Protein AF-A0A2N9AS58-F1 (afdb_monomer)

Solvent-accessible surface area (backbone atoms only — not comparable to full-atom values): 5793 Å² total; per-residue (Å²): 113,68,69,59,54,52,54,43,69,75,43,76,76,80,68,77,46,74,46,76,51,78,44,89,49,42,74,51,68,78,46,102,54,60,43,63,70,46,76,50,76,46,70,61,85,40,70,85,44,47,74,48,65,87,64,81,81,64,37,79,76,54,80,36,34,33,41,35,75,44,63,64,37,70,57,90,57,59,49,49,37,38,39,34,38,75,51,51,70,83,70,66,60,125

Secondary structure (DSSP, 8-state):
-HHHHHHHHH--SS--EEEEEEE--GGGGGSSS-EEEEEEEEE-SSTTSEEEESSSS-EE-SSSEEEEEEEEE--SS-EEEEEEES-TTTTT--

Nearest PDB structures (foldseek):
  7lpp-assembly4_D  TM=3.857E-01  e=3.283E+00  Cryptococcus neoformans H99
  7lpp-assembly3_C  TM=3.843E-01  e=3.499E+00  Cryptococcus neoformans H99
  7lpo-assembly3_C  TM=4.191E-01  e=4.237E+00  Cryptococcus neoformans H99
  4l6u-assembly2_B  TM=2.995E-01  e=1.628E+00  Archaeoglobus fulgidus DSM 4304
  8v3p-assembly1_A  TM=1.604E-01  e=2.239E+00  Homo sapiens

Sequence (94 aa):
MAGIRRLAAAKPEGYTRAFEVPYIVTTARNWAGRIGRFTLTVDKGRADALVSFCRQGVRKRGLTTFVWEARDYVPDSDLRVLLVSNDPAFLGDR

Structure (mmCIF, N/CA/C/O backbone):
data_AF-A0A2N9AS58-F1
#
_entry.id   AF-A0A2N9AS58-F1
#
loop_
_atom_site.group_PDB
_atom_site.id
_atom_site.type_symbol
_atom_site.label_atom_id
_atom_site.label_alt_id
_atom_site.label_comp_id
_atom_site.label_asym_id
_atom_site.label_entity_id
_atom_site.label_seq_id
_atom_site.pdbx_PDB_ins_code
_atom_site.Cartn_x
_atom_site.Cartn_y
_atom_site.Cartn_z
_atom_site.occupancy
_atom_site.B_iso_or_equiv
_atom_site.auth_seq_id
_atom_site.auth_comp_id
_atom_site.auth_asym_id
_atom_site.auth_atom_id
_atom_site.pdbx_PDB_model_num
ATOM 1 N N . MET A 1 1 ? 7.203 -16.960 -3.575 1.00 61.62 1 MET A N 1
ATOM 2 C CA . MET A 1 1 ? 8.416 -16.281 -4.102 1.00 61.62 1 MET A CA 1
ATOM 3 C C . MET A 1 1 ? 8.535 -16.251 -5.640 1.00 61.62 1 MET A C 1
ATOM 5 O O . MET A 1 1 ? 9.580 -15.847 -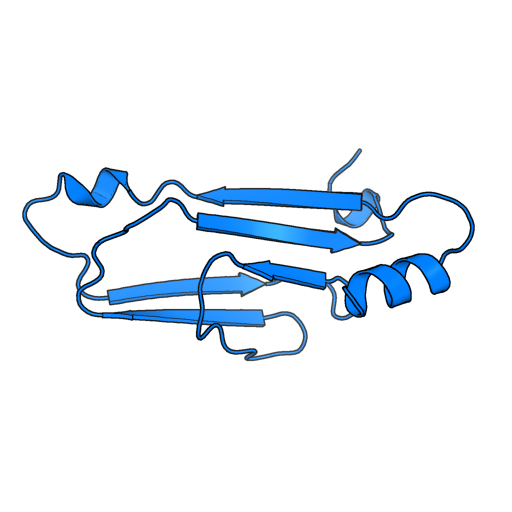6.138 1.00 61.62 1 MET A O 1
ATOM 9 N N . ALA A 1 2 ? 7.511 -16.615 -6.428 1.00 85.19 2 ALA A N 1
ATOM 10 C CA . ALA A 1 2 ? 7.637 -16.673 -7.896 1.00 85.19 2 ALA A CA 1
ATOM 11 C C . ALA A 1 2 ? 8.029 -15.327 -8.546 1.00 85.19 2 ALA A C 1
ATOM 13 O O . ALA A 1 2 ? 8.851 -15.299 -9.457 1.00 85.19 2 ALA A O 1
ATOM 14 N N . GLY A 1 3 ? 7.514 -14.205 -8.026 1.00 89.19 3 GLY A N 1
ATOM 15 C CA . GLY A 1 3 ? 7.847 -12.870 -8.534 1.00 89.19 3 GLY A CA 1
ATOM 16 C C . GLY A 1 3 ? 9.335 -12.522 -8.423 1.00 89.19 3 GLY A C 1
ATOM 17 O O . GLY A 1 3 ? 9.909 -12.039 -9.393 1.00 89.19 3 GLY A O 1
ATOM 18 N N . ILE A 1 4 ? 9.968 -12.807 -7.278 1.00 91.56 4 ILE A N 1
ATOM 19 C CA . ILE A 1 4 ? 11.401 -12.537 -7.066 1.00 91.56 4 ILE A CA 1
ATOM 20 C C . ILE A 1 4 ? 12.251 -13.390 -8.006 1.00 91.56 4 ILE A C 1
ATOM 22 O O . ILE A 1 4 ? 13.158 -12.868 -8.640 1.00 91.56 4 ILE A O 1
ATOM 26 N N . ARG A 1 5 ? 11.909 -14.676 -8.173 1.00 91.38 5 ARG A N 1
ATOM 27 C CA . ARG A 1 5 ? 12.605 -15.555 -9.127 1.00 91.38 5 ARG A CA 1
ATOM 28 C C . ARG A 1 5 ? 12.516 -15.028 -10.561 1.00 91.38 5 ARG A C 1
ATOM 30 O O . ARG A 1 5 ? 13.511 -15.060 -11.270 1.00 91.38 5 ARG A O 1
ATOM 37 N N . ARG A 1 6 ? 11.356 -14.494 -10.968 1.00 93.75 6 ARG A N 1
ATOM 38 C CA . ARG A 1 6 ? 11.182 -13.843 -12.277 1.00 93.75 6 ARG A CA 1
ATOM 39 C C . ARG A 1 6 ? 12.092 -12.622 -12.430 1.00 93.75 6 ARG A C 1
ATOM 41 O O . ARG A 1 6 ? 12.702 -12.468 -13.479 1.00 93.75 6 ARG A O 1
ATOM 48 N N . LEU A 1 7 ? 12.179 -11.763 -11.410 1.00 92.69 7 LEU A N 1
ATOM 49 C CA . LEU A 1 7 ? 13.075 -10.604 -11.451 1.00 92.69 7 LEU A CA 1
ATOM 50 C C . LEU A 1 7 ? 14.542 -11.041 -11.530 1.00 92.69 7 LEU A C 1
ATOM 52 O O . LEU A 1 7 ? 15.256 -10.561 -12.401 1.00 92.69 7 LEU A O 1
ATOM 56 N N . ALA A 1 8 ? 14.970 -11.987 -10.696 1.00 91.06 8 ALA A N 1
ATOM 57 C CA . ALA A 1 8 ? 16.340 -12.497 -10.717 1.00 91.06 8 ALA A CA 1
ATOM 58 C C . ALA A 1 8 ? 16.707 -13.117 -12.079 1.00 91.06 8 ALA A C 1
ATOM 60 O O . ALA A 1 8 ? 17.759 -12.822 -12.629 1.00 91.06 8 ALA A O 1
ATOM 61 N N . ALA A 1 9 ? 15.809 -13.905 -12.681 1.00 91.50 9 ALA A N 1
ATOM 62 C CA . ALA A 1 9 ? 16.037 -14.489 -14.004 1.00 91.50 9 ALA A CA 1
ATOM 63 C C . ALA A 1 9 ? 16.113 -13.438 -15.129 1.00 91.50 9 ALA A C 1
ATOM 65 O O . ALA A 1 9 ? 16.837 -13.633 -16.099 1.00 91.50 9 ALA A O 1
ATOM 66 N N . ALA A 1 10 ? 15.382 -12.324 -15.010 1.00 90.69 10 ALA A N 1
ATOM 67 C CA . ALA A 1 10 ? 15.394 -11.249 -16.004 1.00 90.69 10 ALA A CA 1
ATOM 68 C C . ALA A 1 10 ? 16.680 -10.403 -15.979 1.00 90.69 10 ALA A C 1
ATOM 70 O O . ALA A 1 10 ? 16.953 -9.684 -16.938 1.00 90.69 10 ALA A O 1
ATOM 71 N N . LYS A 1 11 ? 17.455 -10.459 -14.890 1.00 89.19 11 LYS A N 1
ATOM 72 C CA . LYS A 1 11 ? 18.752 -9.788 -14.768 1.00 89.19 11 LYS A CA 1
ATOM 73 C C . LYS A 1 11 ? 19.717 -10.700 -13.991 1.00 89.19 11 LYS A C 1
ATOM 75 O O . LYS A 1 11 ? 19.877 -10.504 -12.788 1.00 89.19 11 LYS A O 1
ATOM 80 N N . PRO A 1 12 ? 20.311 -11.706 -14.666 1.00 85.12 12 PRO A N 1
ATOM 81 C CA . PRO A 1 12 ? 21.175 -12.704 -14.028 1.00 85.12 12 PRO A CA 1
ATOM 82 C C . PRO A 1 12 ? 22.394 -12.077 -13.344 1.00 85.12 12 PRO A C 1
ATOM 84 O O . PRO A 1 12 ? 22.832 -12.546 -12.298 1.00 85.12 12 PRO A O 1
ATOM 87 N N . GLU A 1 13 ? 22.891 -10.982 -13.922 1.00 86.62 13 GLU A N 1
ATOM 88 C CA . GLU A 1 13 ? 24.000 -10.192 -13.399 1.00 86.62 13 GLU A CA 1
ATOM 89 C C . GLU A 1 13 ? 23.483 -9.080 -12.458 1.00 86.62 13 GLU A C 1
ATOM 91 O O . GLU A 1 13 ? 22.679 -8.228 -12.852 1.00 86.62 13 GLU A O 1
ATOM 96 N N . GLY A 1 14 ? 23.989 -9.013 -11.226 1.00 84.81 14 GLY A N 1
ATOM 97 C CA . GLY A 1 14 ? 23.660 -7.957 -10.258 1.00 84.81 14 GLY A CA 1
ATOM 98 C C . GLY A 1 14 ? 22.648 -8.383 -9.191 1.00 84.81 14 GLY A C 1
ATOM 99 O O . GLY A 1 14 ? 22.567 -9.552 -8.829 1.00 84.81 14 GLY A O 1
ATOM 100 N N . TYR A 1 15 ? 21.909 -7.417 -8.632 1.00 85.62 15 TYR A N 1
ATOM 101 C CA . TYR A 1 15 ? 21.044 -7.647 -7.470 1.00 85.62 15 TYR A CA 1
ATOM 102 C C . TYR A 1 15 ? 19.623 -7.13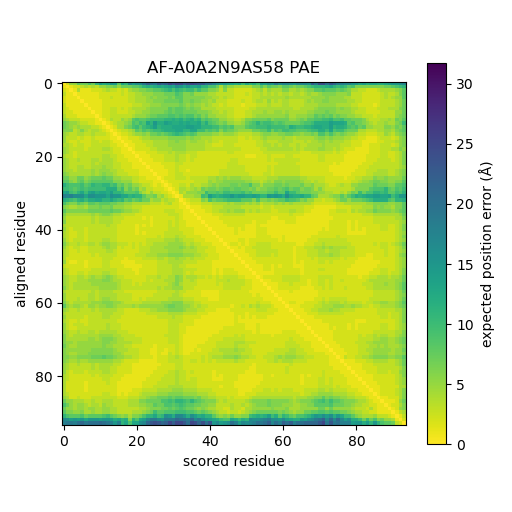3 -7.697 1.00 85.62 15 TYR A C 1
ATOM 104 O O . TYR A 1 15 ? 19.419 -6.024 -8.198 1.00 85.62 15 TYR A O 1
ATOM 11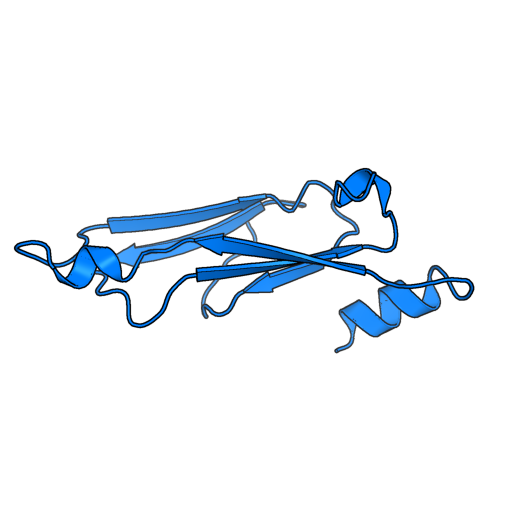2 N N . THR A 1 16 ? 18.641 -7.918 -7.256 1.00 91.38 16 THR A N 1
ATOM 113 C CA . THR A 1 16 ? 17.271 -7.448 -7.034 1.00 91.38 16 THR A CA 1
ATOM 114 C C . THR A 1 16 ? 17.226 -6.684 -5.717 1.00 91.38 16 THR A C 1
ATOM 116 O O . THR A 1 16 ? 17.627 -7.212 -4.681 1.00 91.38 16 THR A O 1
ATOM 119 N N . ARG A 1 17 ? 16.724 -5.451 -5.748 1.00 91.31 17 ARG A N 1
ATOM 120 C CA . ARG A 1 17 ? 16.621 -4.591 -4.567 1.00 91.31 17 ARG A CA 1
ATOM 121 C C . ARG A 1 17 ? 15.180 -4.433 -4.130 1.00 91.31 17 ARG A C 1
ATOM 123 O O . ARG A 1 17 ? 14.258 -4.524 -4.943 1.00 91.31 17 ARG A O 1
ATOM 130 N N . ALA A 1 18 ? 15.008 -4.182 -2.839 1.00 91.50 18 ALA A N 1
ATOM 131 C CA . ALA A 1 18 ? 13.723 -3.889 -2.245 1.00 91.50 18 ALA A CA 1
ATOM 132 C C . ALA A 1 18 ? 13.801 -2.599 -1.425 1.00 91.50 18 ALA A C 1
ATOM 134 O O . ALA A 1 18 ? 14.775 -2.388 -0.708 1.00 91.50 18 ALA A O 1
ATOM 135 N N . PHE A 1 19 ? 12.763 -1.776 -1.525 1.00 91.88 19 PHE A N 1
ATOM 136 C CA . PHE A 1 19 ? 12.590 -0.548 -0.760 1.00 91.88 19 PHE A CA 1
ATOM 137 C C . PHE A 1 19 ? 11.305 -0.649 0.060 1.00 91.88 19 PHE A C 1
ATOM 139 O O . PHE A 1 19 ? 10.253 -1.016 -0.472 1.00 91.88 19 PHE A O 1
ATOM 146 N N . GLU A 1 20 ? 11.390 -0.358 1.356 1.00 93.62 20 GLU A N 1
ATOM 147 C CA . GLU A 1 20 ? 10.240 -0.376 2.257 1.00 93.62 20 GLU A CA 1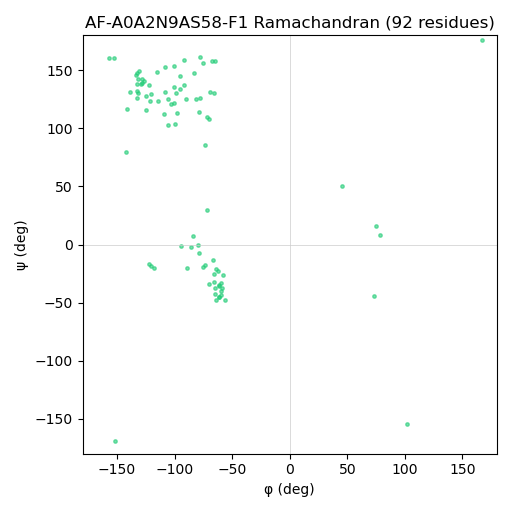
ATOM 148 C C . GLU A 1 20 ? 9.701 1.040 2.462 1.00 93.62 20 GLU A C 1
ATOM 150 O O . GLU A 1 20 ? 10.441 1.957 2.806 1.00 93.62 20 GLU A O 1
ATOM 155 N N . VAL A 1 21 ? 8.388 1.196 2.296 1.00 93.94 21 VAL A N 1
ATOM 156 C CA . VAL A 1 21 ? 7.652 2.414 2.637 1.00 93.94 21 VAL A CA 1
ATOM 157 C C . VAL A 1 21 ? 6.859 2.153 3.924 1.00 93.94 21 VAL A C 1
ATOM 159 O O . VAL A 1 21 ? 5.829 1.463 3.869 1.00 93.94 21 VAL A O 1
ATOM 162 N N . PRO A 1 22 ? 7.320 2.655 5.085 1.00 95.69 22 PRO A N 1
ATOM 163 C CA . PRO A 1 22 ? 6.601 2.524 6.345 1.00 95.69 22 PRO A CA 1
ATOM 164 C C . PRO A 1 22 ? 5.520 3.603 6.490 1.00 95.69 22 PRO A C 1
ATOM 166 O O . PRO A 1 22 ? 5.685 4.741 6.052 1.00 95.69 22 PRO A O 1
ATOM 169 N N . TYR A 1 23 ? 4.419 3.262 7.158 1.00 95.69 23 TYR A N 1
ATOM 170 C CA . TYR A 1 23 ? 3.394 4.220 7.565 1.00 95.69 23 TYR A CA 1
ATOM 171 C C . TYR A 1 23 ? 2.848 3.872 8.951 1.00 95.69 23 TYR A C 1
ATOM 173 O O . TYR A 1 23 ? 2.236 2.816 9.154 1.00 95.69 23 TYR A O 1
ATOM 181 N N . ILE A 1 24 ? 3.063 4.787 9.897 1.00 95.81 24 ILE A N 1
ATOM 182 C CA . ILE A 1 24 ? 2.603 4.654 11.278 1.00 95.81 24 ILE A CA 1
ATOM 183 C C . ILE A 1 24 ? 1.120 5.011 11.335 1.00 95.81 24 ILE A C 1
ATOM 185 O O . ILE A 1 24 ? 0.735 6.156 11.113 1.00 95.81 24 ILE A O 1
ATOM 189 N N . VAL A 1 25 ? 0.284 4.023 11.646 1.00 95.69 25 VAL A N 1
ATOM 190 C CA . VAL A 1 25 ? -1.175 4.189 11.775 1.00 95.69 25 VAL A CA 1
ATOM 191 C C . VAL A 1 25 ? -1.670 3.769 13.158 1.00 95.69 25 VAL A C 1
ATOM 193 O O . VAL A 1 25 ? -2.764 4.138 13.574 1.00 95.69 25 VAL A O 1
ATOM 196 N N . THR A 1 26 ? -0.860 3.023 13.909 1.00 95.81 26 THR A N 1
ATOM 197 C CA . THR A 1 26 ? -1.206 2.531 15.249 1.00 95.81 26 THR A CA 1
ATOM 198 C C . THR A 1 26 ? -1.440 3.640 16.270 1.00 95.81 26 THR A C 1
ATOM 200 O O . THR A 1 26 ? -2.198 3.435 17.215 1.00 95.81 26 THR A O 1
ATOM 203 N N . THR A 1 27 ? -0.896 4.838 16.047 1.00 93.75 27 THR A N 1
ATOM 204 C CA . THR A 1 27 ? -1.160 6.033 16.867 1.00 93.75 27 THR A CA 1
ATOM 205 C C . THR A 1 27 ? -2.643 6.403 16.921 1.00 93.75 27 THR A C 1
ATOM 207 O O . THR A 1 27 ? -3.096 6.953 17.925 1.00 93.75 27 THR A O 1
ATOM 210 N N . ALA A 1 28 ? -3.428 6.029 15.905 1.00 91.00 28 ALA A N 1
ATOM 211 C CA . ALA A 1 28 ? -4.872 6.239 15.884 1.00 91.00 28 ALA A CA 1
ATOM 212 C C . ALA A 1 28 ? -5.637 5.415 16.934 1.00 91.00 28 ALA A C 1
ATOM 214 O O . ALA A 1 28 ? -6.793 5.716 17.216 1.00 91.00 28 ALA A O 1
ATOM 215 N N . ARG A 1 29 ? -5.015 4.407 17.566 1.00 89.06 29 ARG A N 1
ATOM 216 C CA . ARG A 1 29 ? -5.630 3.697 18.704 1.00 89.06 29 ARG A CA 1
ATOM 217 C C . ARG A 1 29 ? -5.861 4.583 19.923 1.00 89.06 29 ARG A C 1
ATOM 219 O O . ARG A 1 29 ? -6.684 4.234 20.758 1.00 89.06 29 ARG A O 1
ATOM 226 N N . ASN A 1 30 ? -5.140 5.697 20.025 1.00 86.31 30 ASN A N 1
ATOM 227 C CA . ASN A 1 30 ? -5.274 6.636 21.136 1.00 86.31 30 ASN A CA 1
ATOM 228 C C . ASN A 1 30 ? -6.395 7.662 20.910 1.00 86.31 30 ASN A C 1
ATOM 230 O O . ASN A 1 30 ? -6.616 8.527 21.753 1.00 86.31 30 ASN A O 1
ATOM 234 N N . TRP A 1 31 ? -7.076 7.622 19.763 1.00 87.25 31 TRP A N 1
ATOM 235 C CA . TRP A 1 31 ? -8.186 8.524 19.471 1.00 87.25 31 TRP A CA 1
ATOM 236 C C . TRP A 1 31 ? -9.461 8.076 20.192 1.00 87.25 31 TRP A C 1
ATOM 238 O O . TRP A 1 31 ? -9.603 6.918 20.578 1.00 87.25 31 TRP A O 1
ATOM 248 N N . ALA A 1 32 ? -10.430 8.986 20.325 1.00 83.31 32 ALA A N 1
ATOM 249 C CA . ALA A 1 32 ? -11.724 8.737 20.970 1.00 83.31 32 ALA A CA 1
ATOM 250 C C . ALA A 1 32 ? -12.673 7.831 20.143 1.00 83.31 32 ALA A C 1
ATOM 252 O O . ALA A 1 32 ? -13.892 7.986 20.197 1.00 83.31 32 ALA A O 1
ATOM 253 N N . GLY A 1 33 ? -12.137 6.912 19.334 1.00 88.00 33 GLY A N 1
ATOM 254 C CA . GLY A 1 33 ? -12.916 6.028 18.475 1.00 88.00 33 GLY A CA 1
ATOM 255 C C . GLY A 1 33 ? -12.093 5.292 17.416 1.00 88.00 33 GLY A C 1
ATOM 256 O O . GLY A 1 33 ? -10.892 5.499 17.256 1.00 88.00 33 GLY A O 1
ATOM 257 N N . ARG A 1 34 ? -12.775 4.411 16.677 1.00 93.50 34 ARG A N 1
ATOM 258 C CA . ARG A 1 34 ? -12.214 3.664 15.538 1.00 93.50 34 ARG A CA 1
ATOM 259 C C . ARG A 1 34 ? -12.084 4.591 14.326 1.00 93.50 34 ARG A C 1
ATOM 261 O O . ARG A 1 34 ? -12.842 5.549 14.188 1.00 93.50 34 ARG A O 1
ATOM 268 N N . ILE A 1 35 ? -11.195 4.267 13.390 1.00 94.00 35 ILE A N 1
ATOM 269 C CA . ILE A 1 35 ? -11.152 4.964 12.100 1.00 94.00 35 ILE A CA 1
ATOM 270 C C . ILE A 1 35 ? -12.374 4.522 11.286 1.00 94.00 35 ILE A C 1
ATOM 272 O O . ILE A 1 35 ? -12.426 3.383 10.832 1.00 94.00 35 ILE A O 1
ATOM 276 N N . GLY A 1 36 ? -13.354 5.403 11.074 1.00 94.25 36 GLY A N 1
ATOM 277 C CA . GLY A 1 36 ? -14.607 5.031 10.398 1.00 94.25 36 GLY A CA 1
ATOM 278 C C . GLY A 1 36 ? -14.396 4.424 9.004 1.00 94.25 36 GLY A C 1
ATOM 279 O O . GLY A 1 36 ? -14.926 3.358 8.695 1.00 94.25 36 GLY A O 1
ATOM 280 N N . ARG A 1 37 ? -13.563 5.054 8.167 1.00 96.38 37 ARG A N 1
ATOM 281 C CA . ARG A 1 37 ? -13.139 4.509 6.870 1.00 96.38 37 ARG A CA 1
ATOM 282 C C . ARG A 1 37 ? -11.661 4.773 6.648 1.00 96.38 37 ARG A C 1
ATOM 284 O O . ARG A 1 37 ? -11.212 5.906 6.779 1.00 96.38 37 ARG A O 1
ATOM 291 N N . PHE A 1 38 ? -10.937 3.734 6.257 1.00 96.44 38 PHE A N 1
ATOM 292 C CA . PHE A 1 38 ? -9.539 3.827 5.869 1.00 96.44 38 PHE A CA 1
ATOM 293 C C . PHE A 1 38 ? -9.358 3.252 4.467 1.00 96.44 38 PHE A C 1
ATOM 295 O O . PHE A 1 38 ? -9.768 2.120 4.206 1.00 96.44 38 PHE A O 1
ATOM 302 N N . THR A 1 39 ? -8.727 4.021 3.583 1.00 97.50 39 THR A N 1
ATOM 303 C CA . THR A 1 39 ? -8.402 3.599 2.218 1.00 97.50 39 THR A CA 1
ATOM 304 C C . THR A 1 39 ? -6.905 3.763 2.001 1.00 97.50 39 THR A C 1
ATOM 306 O O . THR A 1 39 ? -6.388 4.876 2.025 1.00 97.50 39 THR A O 1
ATOM 309 N N . LEU A 1 40 ? -6.213 2.647 1.777 1.00 97.44 40 LEU A N 1
ATOM 310 C CA . LEU A 1 40 ? -4.822 2.616 1.343 1.00 97.44 40 LEU A CA 1
ATOM 311 C C . LEU A 1 40 ? -4.791 2.425 -0.170 1.00 97.44 40 LEU A C 1
ATOM 313 O O . LEU A 1 40 ? -5.125 1.345 -0.661 1.00 97.44 40 LEU A O 1
ATOM 317 N N . THR A 1 41 ? -4.338 3.445 -0.889 1.00 97.81 41 THR A N 1
ATOM 318 C CA . THR A 1 41 ? -4.010 3.345 -2.312 1.00 97.81 41 THR A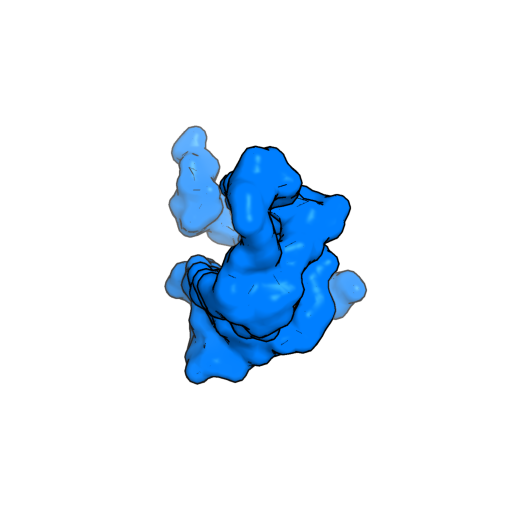 CA 1
ATOM 319 C C . THR A 1 41 ? -2.499 3.339 -2.459 1.00 97.81 41 THR A C 1
ATOM 321 O O . THR A 1 41 ? -1.827 4.246 -1.978 1.00 97.81 41 THR A O 1
ATOM 324 N N . VAL A 1 42 ? -1.966 2.322 -3.127 1.00 97.62 42 VAL A N 1
ATOM 325 C CA . VAL A 1 42 ? -0.539 2.213 -3.428 1.00 97.62 42 VAL A CA 1
ATOM 326 C C . VAL A 1 42 ? -0.351 2.127 -4.926 1.00 97.62 42 VAL A C 1
ATOM 328 O O . VAL A 1 42 ? -0.883 1.226 -5.573 1.00 97.62 42 VAL A O 1
ATOM 331 N N . ASP A 1 43 ? 0.444 3.046 -5.458 1.00 96.38 43 ASP A N 1
ATOM 332 C CA . ASP A 1 43 ? 0.960 2.983 -6.816 1.00 96.38 43 ASP A CA 1
ATOM 333 C C . ASP A 1 43 ? 2.424 2.537 -6.776 1.00 96.38 43 ASP A C 1
ATOM 335 O O . ASP A 1 43 ? 3.261 3.180 -6.147 1.00 96.38 43 ASP A O 1
ATOM 339 N N . LYS A 1 44 ? 2.735 1.415 -7.431 1.00 95.00 44 LYS A N 1
ATOM 340 C CA . LYS A 1 44 ? 4.107 0.890 -7.509 1.00 95.00 44 LYS A CA 1
ATOM 341 C C . LYS A 1 44 ? 4.946 1.516 -8.629 1.00 95.00 44 LYS A C 1
ATOM 343 O O . LYS A 1 44 ? 6.018 0.999 -8.919 1.00 95.00 44 LYS A O 1
ATOM 348 N N . GLY A 1 45 ? 4.450 2.545 -9.317 1.00 94.19 45 GLY A N 1
ATOM 349 C CA . GLY A 1 45 ? 5.153 3.358 -10.315 1.00 94.19 45 GLY A CA 1
ATOM 350 C C . GLY A 1 45 ? 5.403 2.684 -11.668 1.00 94.19 45 GLY A C 1
ATOM 351 O O . GLY A 1 45 ? 5.153 3.282 -12.709 1.00 94.19 45 GLY A O 1
ATOM 352 N N . ARG A 1 46 ? 5.851 1.423 -11.692 1.00 93.62 46 ARG A N 1
ATOM 353 C CA . ARG A 1 46 ? 6.122 0.667 -12.927 1.00 93.62 46 ARG A CA 1
ATOM 354 C C . ARG A 1 46 ? 5.393 -0.660 -12.958 1.00 93.62 46 ARG A C 1
ATOM 356 O O . ARG A 1 46 ? 5.330 -1.356 -11.950 1.00 93.62 46 ARG A O 1
ATOM 363 N N . A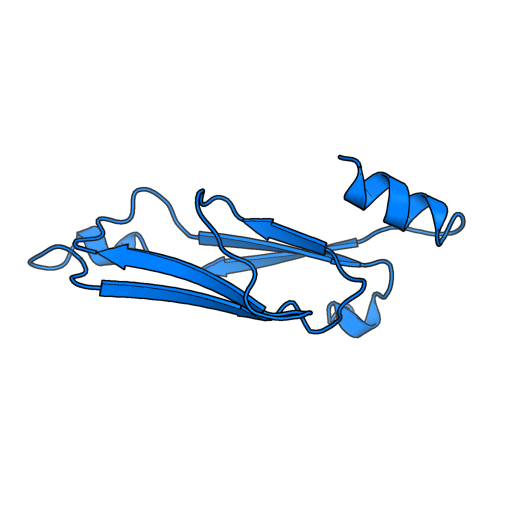LA A 1 47 ? 4.872 -1.066 -14.115 1.00 94.25 47 ALA A N 1
ATOM 364 C CA . ALA A 1 47 ? 4.104 -2.307 -14.262 1.00 94.25 47 ALA A CA 1
ATOM 365 C C . ALA A 1 47 ? 4.939 -3.585 -14.026 1.00 94.25 47 ALA A C 1
ATOM 367 O O . ALA A 1 47 ? 4.386 -4.593 -13.581 1.00 94.25 47 ALA A O 1
ATOM 368 N N . ASP A 1 48 ? 6.253 -3.528 -14.226 1.00 92.94 48 ASP A N 1
ATOM 369 C CA . ASP A 1 48 ? 7.191 -4.649 -14.105 1.00 92.94 48 ASP A CA 1
ATOM 370 C C . ASP A 1 48 ? 7.785 -4.844 -12.699 1.00 92.94 48 ASP A C 1
ATOM 372 O O . ASP A 1 48 ? 8.190 -5.967 -12.379 1.00 92.94 48 ASP A O 1
ATOM 376 N N . ALA A 1 49 ? 7.755 -3.813 -11.846 1.00 95.19 49 ALA A N 1
ATOM 377 C CA . ALA A 1 49 ? 8.127 -3.894 -10.432 1.00 95.19 49 ALA A CA 1
ATOM 378 C C . ALA A 1 49 ? 7.171 -4.801 -9.633 1.00 95.19 49 ALA A C 1
ATOM 380 O O . ALA A 1 49 ? 6.015 -5.012 -10.017 1.00 95.19 49 ALA A O 1
ATOM 381 N N . LEU A 1 50 ? 7.614 -5.325 -8.493 1.00 96.06 50 LEU A N 1
ATOM 382 C CA . LEU A 1 50 ? 6.737 -6.031 -7.555 1.00 96.06 50 LEU A CA 1
ATOM 383 C C . LEU A 1 50 ? 6.357 -5.118 -6.395 1.00 96.06 50 LEU A C 1
ATOM 385 O O . LEU A 1 50 ? 7.105 -4.217 -6.029 1.00 96.06 50 LEU A O 1
ATOM 389 N N . VAL A 1 51 ? 5.201 -5.404 -5.804 1.00 96.69 51 VAL A N 1
ATOM 390 C CA . VAL A 1 51 ? 4.746 -4.792 -4.558 1.00 96.69 51 VAL A CA 1
ATOM 391 C C . VAL A 1 51 ? 4.266 -5.888 -3.610 1.00 96.69 51 VAL A C 1
ATOM 393 O O . VAL A 1 51 ? 3.665 -6.869 -4.056 1.00 96.69 51 VAL A O 1
ATOM 396 N N . SER A 1 52 ? 4.541 -5.736 -2.318 1.00 96.00 52 SER A N 1
ATOM 397 C CA . SER A 1 52 ? 4.058 -6.619 -1.256 1.00 96.00 52 SER A CA 1
ATOM 398 C C . SER A 1 52 ? 3.445 -5.809 -0.119 1.00 96.00 52 SER A C 1
ATOM 400 O O . SER A 1 52 ? 3.866 -4.684 0.150 1.00 96.00 52 SER A O 1
ATOM 402 N N . PHE A 1 53 ? 2.464 -6.404 0.556 1.00 96.38 53 PHE A N 1
ATOM 403 C CA . PHE A 1 53 ? 1.689 -5.784 1.626 1.00 96.38 53 PHE A CA 1
ATOM 404 C C . PHE A 1 53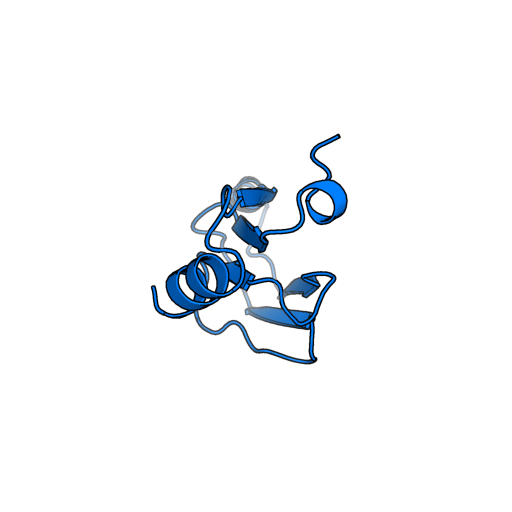 ? 1.587 -6.737 2.818 1.00 96.38 53 PHE A C 1
ATOM 406 O O . PHE A 1 53 ? 1.427 -7.942 2.636 1.00 96.38 53 PHE A O 1
ATOM 413 N N . CYS A 1 54 ? 1.580 -6.198 4.038 1.00 93.50 54 CYS A N 1
ATOM 414 C CA . CYS A 1 54 ? 1.245 -6.973 5.242 1.00 93.50 54 CYS A CA 1
ATOM 415 C C . CYS A 1 54 ? -0.272 -7.177 5.433 1.00 93.50 54 CYS A C 1
ATOM 417 O O . CYS A 1 54 ? -0.685 -7.910 6.328 1.00 93.50 54 CYS A O 1
ATOM 419 N N . ARG A 1 55 ? -1.110 -6.524 4.615 1.00 94.25 55 ARG A N 1
ATOM 420 C CA . ARG A 1 55 ? -2.575 -6.628 4.670 1.00 94.25 55 ARG A CA 1
ATOM 421 C C . ARG A 1 55 ? -3.101 -7.658 3.680 1.00 94.25 55 ARG A C 1
ATOM 423 O O . ARG A 1 55 ? -2.589 -7.792 2.572 1.00 94.25 55 ARG A O 1
ATOM 430 N N . GLN A 1 56 ? -4.169 -8.340 4.078 1.00 94.50 56 GLN A N 1
ATOM 431 C CA . GLN A 1 56 ? -4.933 -9.234 3.210 1.00 94.50 56 GLN A CA 1
ATOM 432 C C . GLN A 1 56 ? -6.086 -8.481 2.536 1.00 94.50 56 GLN A C 1
ATOM 434 O O . GLN A 1 56 ? -6.526 -7.434 3.013 1.00 94.50 56 GLN A O 1
ATOM 439 N N . GLY A 1 57 ? -6.583 -9.011 1.417 1.00 95.81 57 GLY A N 1
ATOM 440 C CA . GLY A 1 57 ? -7.705 -8.411 0.683 1.00 95.81 57 GLY A CA 1
ATOM 441 C C . GLY A 1 57 ? -7.341 -7.160 -0.126 1.00 95.81 57 GLY A C 1
ATOM 442 O O . GLY A 1 57 ? -8.228 -6.415 -0.542 1.00 95.81 57 GLY A O 1
ATOM 443 N N . VAL A 1 58 ? -6.049 -6.912 -0.363 1.00 97.62 58 VAL A N 1
ATOM 444 C CA . VAL A 1 58 ? -5.596 -5.856 -1.275 1.00 97.62 58 VAL A CA 1
ATOM 445 C C . VAL A 1 58 ? -6.030 -6.204 -2.697 1.00 97.62 58 VAL A C 1
ATOM 447 O O . VAL A 1 58 ? -5.789 -7.307 -3.185 1.00 97.62 58 VAL A O 1
ATOM 450 N N . ARG A 1 59 ? -6.659 -5.254 -3.387 1.00 97.94 59 ARG A N 1
ATOM 451 C CA . ARG A 1 59 ? -7.168 -5.437 -4.749 1.00 97.94 59 ARG A CA 1
ATOM 452 C C . ARG A 1 59 ? -6.328 -4.659 -5.744 1.00 97.94 59 ARG A C 1
ATOM 454 O O . ARG A 1 59 ? -6.143 -3.455 -5.587 1.00 97.94 59 ARG A O 1
ATOM 461 N N . LYS A 1 60 ? -5.905 -5.310 -6.825 1.00 97.06 60 LYS A N 1
ATOM 462 C CA . LYS A 1 60 ? -5.327 -4.619 -7.984 1.00 97.06 60 LYS A CA 1
ATOM 463 C C . LYS A 1 60 ? -6.427 -3.820 -8.700 1.00 97.06 60 LYS A C 1
ATOM 465 O O . LYS A 1 60 ? -7.519 -4.340 -8.932 1.00 97.06 60 LYS A O 1
ATOM 470 N N . ARG A 1 61 ? -6.162 -2.547 -9.000 1.00 97.19 61 ARG A N 1
ATOM 471 C CA . ARG A 1 61 ? -7.092 -1.616 -9.673 1.00 97.19 61 ARG A CA 1
ATOM 472 C C . ARG A 1 61 ? -6.574 -1.106 -11.015 1.00 97.19 61 ARG A C 1
ATOM 474 O O . ARG A 1 61 ? -7.376 -0.706 -11.846 1.00 97.19 61 ARG A O 1
ATOM 481 N N . GLY A 1 62 ? -5.268 -1.180 -11.241 1.00 95.75 62 GLY A N 1
ATOM 482 C CA . GLY A 1 62 ? -4.634 -0.844 -12.512 1.00 95.75 62 GLY A CA 1
ATOM 483 C C . GLY A 1 62 ? -3.345 -1.634 -12.708 1.00 95.75 62 GLY A C 1
ATOM 484 O O . GLY A 1 62 ? -3.056 -2.568 -11.958 1.00 95.75 62 GLY A O 1
ATOM 485 N N . LEU A 1 63 ? -2.544 -1.263 -13.708 1.00 96.12 63 LEU A N 1
ATOM 486 C CA . LEU A 1 63 ? -1.242 -1.900 -13.947 1.00 96.12 63 LEU A CA 1
ATOM 487 C C . LEU A 1 63 ? -0.282 -1.716 -12.763 1.00 96.12 63 LEU A C 1
ATOM 489 O O . LEU A 1 63 ? 0.483 -2.631 -12.439 1.00 96.12 63 LEU A O 1
ATOM 493 N N . THR A 1 64 ? -0.369 -0.567 -12.095 1.00 97.31 64 THR A N 1
ATOM 494 C CA . THR A 1 64 ? 0.509 -0.180 -10.988 1.00 97.31 64 THR A CA 1
ATOM 495 C C . THR A 1 64 ? -0.235 0.077 -9.679 1.00 97.31 64 THR A C 1
ATOM 497 O O . THR A 1 64 ? 0.379 0.006 -8.617 1.00 97.31 64 THR A O 1
ATOM 500 N N . THR A 1 65 ? -1.549 0.299 -9.733 1.00 98.31 65 THR A N 1
ATOM 501 C CA . THR A 1 65 ? -2.352 0.720 -8.580 1.00 98.31 65 THR A CA 1
ATOM 502 C C . THR A 1 65 ? -3.022 -0.446 -7.856 1.00 98.31 65 THR A C 1
ATOM 504 O O . THR A 1 65 ? -3.676 -1.302 -8.465 1.00 98.31 65 THR A O 1
ATOM 507 N N . PHE A 1 66 ? -2.924 -0.428 -6.531 1.00 98.38 66 PHE A N 1
ATOM 508 C CA . PHE A 1 66 ? -3.517 -1.373 -5.594 1.00 98.38 66 PHE A CA 1
ATOM 509 C C . PHE A 1 66 ? -4.294 -0.611 -4.530 1.00 98.38 66 PHE A C 1
ATOM 511 O O . PHE A 1 66 ? -3.874 0.459 -4.099 1.00 98.38 66 PHE A O 1
ATOM 518 N N . VAL A 1 67 ? -5.430 -1.160 -4.110 1.00 98.44 67 VAL A N 1
ATOM 519 C CA . VAL A 1 67 ? -6.313 -0.526 -3.134 1.00 98.44 67 VAL A CA 1
ATOM 520 C C . VAL A 1 67 ? -6.710 -1.528 -2.063 1.00 98.44 67 VAL A C 1
ATOM 522 O O . VAL A 1 67 ? -7.162 -2.635 -2.369 1.00 98.44 67 VAL A O 1
ATOM 525 N N . TRP A 1 68 ? -6.587 -1.111 -0.809 1.00 98.19 68 TRP A N 1
ATOM 526 C CA . TRP A 1 68 ? -7.127 -1.792 0.358 1.00 98.19 68 TRP A CA 1
ATOM 527 C C . TRP A 1 68 ? -8.053 -0.847 1.113 1.00 98.19 68 TRP A C 1
ATOM 529 O O . TRP A 1 68 ? -7.749 0.333 1.274 1.00 98.19 68 TRP A O 1
ATOM 539 N N . GLU A 1 69 ? -9.193 -1.361 1.558 1.00 98.06 69 GLU A N 1
ATOM 540 C CA . GLU A 1 69 ? -10.210 -0.572 2.245 1.00 98.06 69 GLU A CA 1
ATOM 541 C C . GLU A 1 69 ? -10.658 -1.302 3.503 1.00 98.06 69 GLU A C 1
ATOM 543 O O . GLU A 1 69 ? -10.892 -2.510 3.476 1.00 98.06 69 GLU A O 1
ATOM 548 N N . ALA A 1 70 ? -10.822 -0.547 4.583 1.00 96.81 70 ALA A N 1
ATOM 549 C CA . ALA A 1 70 ? -11.372 -1.017 5.842 1.00 96.81 70 ALA A CA 1
ATOM 550 C C . ALA A 1 70 ? -12.431 -0.032 6.353 1.00 96.81 70 ALA A C 1
ATOM 552 O O . ALA A 1 70 ? -12.348 1.179 6.125 1.00 9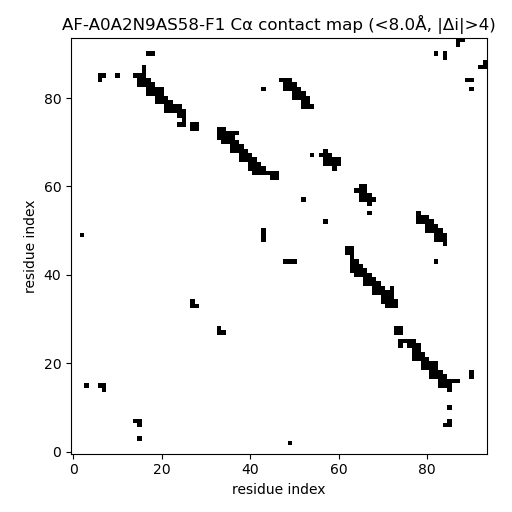6.81 70 ALA A O 1
ATOM 553 N N . ARG A 1 71 ? -13.440 -0.566 7.044 1.00 96.75 71 ARG A N 1
ATOM 554 C CA . ARG A 1 71 ? -14.448 0.203 7.783 1.00 96.75 71 ARG A CA 1
ATOM 555 C C . ARG A 1 71 ? -14.310 -0.103 9.261 1.00 96.75 71 ARG A C 1
ATOM 557 O O . ARG A 1 71 ? -13.893 -1.210 9.599 1.00 96.75 71 ARG A O 1
ATOM 564 N N . ASP A 1 72 ? -14.626 0.877 10.099 1.00 95.50 72 ASP A N 1
ATOM 565 C CA . ASP A 1 72 ? -14.488 0.789 11.552 1.00 95.50 72 ASP A CA 1
ATOM 566 C C . ASP A 1 72 ? -13.127 0.187 11.921 1.00 95.50 72 ASP A C 1
ATOM 568 O O . ASP A 1 72 ? -13.023 -0.807 12.630 1.00 95.50 72 ASP A O 1
ATOM 572 N N . TYR A 1 73 ? -12.057 0.722 11.350 1.00 94.94 73 TYR A N 1
ATOM 573 C CA . TYR A 1 73 ? -10.725 0.151 11.409 1.00 94.94 73 TYR A CA 1
ATOM 574 C C . TYR A 1 73 ? -10.034 0.512 12.728 1.00 94.94 73 TYR A C 1
ATOM 576 O O . TYR A 1 73 ? -9.892 1.683 13.079 1.00 94.94 73 TYR A O 1
ATOM 584 N N . VAL A 1 74 ? -9.582 -0.514 13.451 1.00 95.19 74 VAL A N 1
ATOM 585 C CA . VAL A 1 74 ? -8.666 -0.381 14.589 1.00 95.19 74 VAL A CA 1
ATOM 586 C C . VAL A 1 74 ? -7.321 -0.939 14.141 1.00 95.19 74 VAL A C 1
ATOM 588 O O . VAL A 1 74 ? -7.238 -2.140 13.880 1.00 95.19 74 VAL A O 1
ATOM 591 N N . PRO A 1 75 ? -6.279 -0.104 14.004 1.00 94.69 75 PRO A N 1
ATOM 592 C CA . PRO A 1 75 ? -5.027 -0.556 13.415 1.00 94.69 75 PRO A CA 1
ATOM 593 C C . PRO A 1 75 ? -4.278 -1.527 14.322 1.00 94.69 75 PRO A C 1
ATOM 595 O O . PRO A 1 75 ? -3.712 -1.115 15.325 1.00 94.69 75 PRO A O 1
ATOM 598 N N . ASP A 1 76 ? -4.231 -2.811 13.976 1.00 93.62 76 ASP A N 1
ATOM 599 C CA . ASP A 1 76 ? -3.532 -3.858 14.739 1.00 93.62 76 ASP A CA 1
ATOM 600 C C . ASP A 1 76 ? -1.988 -3.821 14.590 1.00 93.62 76 ASP A C 1
ATOM 602 O O . ASP A 1 76 ? -1.267 -4.313 15.457 1.00 93.62 76 ASP A O 1
ATOM 606 N N . SER A 1 77 ? -1.484 -3.166 13.544 1.00 95.31 77 SER A N 1
ATOM 607 C CA . SER A 1 77 ? -0.067 -2.992 13.223 1.00 95.31 77 SER A CA 1
ATOM 608 C C . SER A 1 77 ? 0.134 -1.764 12.334 1.00 95.31 77 SER A C 1
ATOM 610 O O . SER A 1 77 ? -0.797 -1.333 11.644 1.00 95.31 77 SER A O 1
ATOM 612 N N . ASP A 1 78 ? 1.361 -1.244 12.289 1.00 96.69 78 ASP A N 1
ATOM 613 C CA . ASP A 1 78 ? 1.746 -0.269 11.269 1.00 96.69 78 ASP A CA 1
ATOM 614 C C . ASP A 1 78 ? 1.773 -0.912 9.881 1.00 96.69 78 ASP A C 1
ATOM 616 O O . ASP A 1 78 ? 1.841 -2.141 9.729 1.00 96.69 78 ASP A O 1
ATOM 620 N N . LEU A 1 79 ? 1.658 -0.075 8.854 1.00 96.00 79 LEU A N 1
ATOM 621 C CA . LEU A 1 79 ? 1.653 -0.521 7.470 1.00 96.00 79 LEU A CA 1
ATOM 622 C C . LEU A 1 79 ? 3.078 -0.483 6.930 1.00 96.00 79 LEU A C 1
ATOM 624 O O . LEU A 1 79 ? 3.815 0.477 7.143 1.00 96.00 79 LEU A O 1
ATOM 628 N N . ARG A 1 80 ? 3.443 -1.531 6.197 1.00 96.69 80 ARG A N 1
ATOM 629 C CA . ARG A 1 80 ? 4.697 -1.618 5.454 1.00 96.69 80 ARG A CA 1
ATOM 630 C C . ARG A 1 80 ? 4.391 -2.101 4.052 1.00 96.69 80 ARG A C 1
ATOM 632 O O . ARG A 1 80 ? 3.712 -3.119 3.873 1.00 96.69 80 ARG A O 1
ATOM 639 N N . VAL A 1 81 ? 4.859 -1.341 3.073 1.00 96.69 81 VAL A N 1
ATOM 640 C CA . VAL A 1 81 ? 4.743 -1.671 1.656 1.00 96.69 81 VAL A CA 1
ATOM 641 C C . VAL A 1 81 ? 6.144 -1.912 1.132 1.00 96.69 81 VAL A C 1
ATOM 643 O O . VAL A 1 81 ? 6.996 -1.036 1.234 1.00 96.69 81 VAL A O 1
ATOM 646 N N . LEU A 1 82 ? 6.380 -3.090 0.565 1.00 96.00 82 LEU A N 1
ATOM 647 C CA . LEU A 1 82 ? 7.667 -3.419 -0.035 1.00 96.00 82 LEU A CA 1
ATOM 648 C C . LEU A 1 82 ? 7.570 -3.257 -1.548 1.00 96.00 82 LEU A C 1
ATOM 650 O O . LEU A 1 82 ? 6.749 -3.927 -2.175 1.00 96.00 82 LEU A O 1
ATOM 654 N N . LEU A 1 83 ? 8.411 -2.413 -2.132 1.00 95.31 83 LEU A N 1
ATOM 655 C CA . LEU A 1 83 ? 8.602 -2.294 -3.576 1.00 95.31 83 LEU A CA 1
ATOM 656 C C . LEU A 1 83 ? 9.865 -3.050 -3.969 1.00 95.31 83 LEU A C 1
ATOM 658 O O . LEU A 1 83 ? 10.875 -2.933 -3.288 1.00 95.31 83 LEU A O 1
ATOM 662 N N . VAL A 1 84 ? 9.824 -3.828 -5.049 1.00 95.44 84 VAL A N 1
ATOM 663 C CA . VAL A 1 84 ? 10.977 -4.630 -5.488 1.00 95.44 84 VAL A CA 1
ATOM 664 C C . VAL A 1 84 ? 11.225 -4.443 -6.978 1.00 95.44 84 VAL A C 1
ATOM 666 O O . VAL A 1 84 ? 10.304 -4.585 -7.787 1.00 95.44 84 VAL A O 1
ATOM 669 N N . SER A 1 85 ? 12.474 -4.156 -7.342 1.00 94.69 85 SER A N 1
ATOM 670 C CA . SER A 1 85 ? 12.894 -3.921 -8.724 1.00 94.69 85 SER A CA 1
ATOM 671 C C . SER A 1 85 ? 14.371 -4.269 -8.941 1.00 94.69 85 SER A C 1
ATOM 673 O O . SER A 1 85 ? 15.161 -4.333 -8.001 1.00 94.69 85 SER A O 1
ATOM 675 N N . ASN A 1 86 ? 14.746 -4.470 -10.205 1.00 93.75 86 AS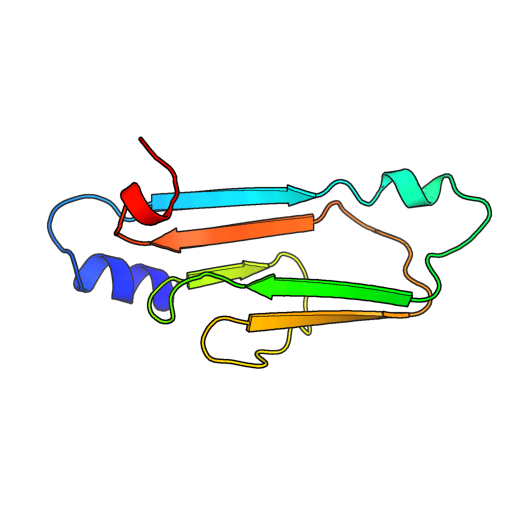N A N 1
ATOM 676 C CA . ASN A 1 86 ? 16.144 -4.557 -10.651 1.00 93.75 86 ASN A CA 1
ATOM 677 C C . ASN A 1 86 ? 16.695 -3.205 -11.149 1.00 93.75 86 ASN A C 1
ATOM 679 O O . ASN A 1 86 ? 17.846 -3.132 -11.591 1.00 93.75 86 ASN A O 1
ATOM 683 N N . ASP A 1 87 ? 15.855 -2.167 -11.135 1.00 90.88 87 ASP A N 1
ATOM 684 C CA . ASP A 1 87 ? 16.193 -0.791 -11.491 1.00 90.88 87 ASP A CA 1
ATOM 685 C C . ASP A 1 87 ? 16.439 0.022 -10.204 1.00 90.88 87 ASP A C 1
ATOM 687 O O . ASP A 1 87 ? 15.472 0.351 -9.510 1.00 90.88 87 ASP A O 1
ATOM 691 N N . PRO A 1 88 ? 17.707 0.309 -9.851 1.00 84.19 88 PRO A N 1
ATOM 692 C CA . PRO A 1 88 ? 18.043 1.046 -8.634 1.00 84.19 88 PRO A CA 1
ATOM 693 C C . PRO A 1 88 ? 17.637 2.523 -8.704 1.00 84.19 88 PRO A C 1
ATOM 695 O O . PRO A 1 88 ? 17.183 3.069 -7.702 1.00 84.19 88 PRO A O 1
ATOM 698 N N . ALA A 1 89 ? 17.705 3.153 -9.883 1.00 86.69 89 ALA A N 1
ATOM 699 C CA . ALA A 1 89 ? 17.323 4.555 -10.043 1.00 86.69 89 ALA A CA 1
ATOM 700 C C . ALA A 1 89 ? 15.823 4.752 -9.783 1.00 86.69 89 ALA A C 1
ATOM 702 O O . ALA A 1 89 ? 15.417 5.728 -9.154 1.00 86.69 89 ALA A O 1
ATOM 703 N N . PHE A 1 90 ? 15.002 3.786 -10.210 1.00 87.62 90 PHE A N 1
ATOM 704 C CA . PHE A 1 90 ? 13.572 3.761 -9.902 1.00 87.62 90 PHE A CA 1
ATOM 705 C C . PHE A 1 90 ? 13.280 3.674 -8.393 1.00 87.62 90 PHE A C 1
ATOM 707 O O . PHE A 1 90 ? 12.310 4.271 -7.933 1.00 87.62 90 PHE A O 1
ATOM 714 N N . LEU A 1 91 ? 14.098 2.953 -7.619 1.00 85.44 91 LEU A N 1
ATOM 715 C CA . LEU A 1 91 ? 13.895 2.803 -6.172 1.00 85.44 91 LEU A CA 1
ATOM 716 C C . LEU A 1 91 ? 14.383 4.010 -5.355 1.00 85.44 91 LEU A C 1
ATOM 718 O O . LEU A 1 91 ? 14.213 4.019 -4.141 1.00 85.44 91 LEU A O 1
ATOM 722 N N . GLY A 1 92 ? 14.937 5.041 -6.001 1.00 75.56 92 GLY A N 1
ATOM 723 C CA . GLY A 1 92 ? 15.455 6.225 -5.313 1.00 75.56 92 GLY A CA 1
ATOM 724 C C . GLY A 1 92 ? 16.831 6.017 -4.678 1.00 75.56 92 GLY A C 1
ATOM 725 O O . GLY A 1 92 ? 17.318 6.916 -3.994 1.00 75.56 92 GLY A O 1
ATOM 726 N N . ASP A 1 93 ? 17.471 4.878 -4.947 1.00 63.84 93 ASP A N 1
ATOM 727 C CA . ASP A 1 93 ? 18.855 4.608 -4.577 1.00 63.84 93 ASP A CA 1
ATOM 728 C C . ASP A 1 93 ? 19.765 5.422 -5.517 1.00 63.84 93 ASP A C 1
ATOM 730 O O . ASP A 1 93 ? 20.158 4.940 -6.585 1.00 63.84 93 ASP A O 1
ATOM 734 N N . ARG A 1 94 ? 20.031 6.684 -5.168 1.00 58.88 94 ARG A N 1
ATOM 735 C CA . ARG A 1 94 ? 21.110 7.472 -5.784 1.00 58.88 94 ARG A CA 1
ATOM 736 C C . ARG A 1 94 ? 22.456 7.100 -5.184 1.00 58.88 94 ARG A C 1
ATOM 738 O O . ARG A 1 94 ? 22.522 6.981 -3.942 1.00 58.88 94 ARG A O 1
#

Radius of gyration: 15.65 Å; Cα contacts (8 Å, |Δi|>4): 150; chains: 1; bounding box: 39×25×37 Å

InterPro domains:
  IPR025538 Domain of unknown function DUF4424 [PF14415] (18-82)

Organism: Methylorubrum extorquens (NCBI:txid408)

Foldseek 3Di:
DVLLVVQCVVPVPDDKDKDKDWADDQVCLPDPFFDQKDKDKWFLPDLSKDKDWPDPPWDDDDSGIIMDMDGRHNDPDIIMMMIIHPDCVSNVND

Mean predicted aligned error: 3.94 Å

pLDDT: mean 92.32, std 7.02, range [58.88, 98.44]